Protein AF-A0A7C7NQI1-F1 (afdb_monomer)

Solvent-accessible surface area (backbone atoms only — not comparable to full-atom values): 7922 Å² total; per-residue (Å²): 110,63,58,69,66,92,81,48,76,42,80,44,62,37,62,54,71,85,86,54,58,65,60,54,50,66,67,45,96,42,95,46,51,45,69,45,81,39,80,74,66,68,53,67,70,53,38,49,53,51,50,61,75,67,52,89,62,91,78,80,85,88,81,57,98,87,66,83,76,60,53,49,46,66,51,64,53,56,61,57,56,76,42,86,85,53,88,79,82,84,79,89,84,77,79,89,64,67,83,62,70,70,43,49,60,50,47,52,49,54,52,50,54,50,53,52,60,66,72,77,109

Structure (mmCIF, N/CA/C/O backbone):
data_AF-A0A7C7NQI1-F1
#
_entry.id   AF-A0A7C7NQI1-F1
#
loop_
_atom_site.group_PDB
_atom_site.id
_atom_site.type_symbol
_atom_site.label_atom_id
_atom_site.label_alt_id
_atom_site.label_comp_id
_atom_site.label_asym_id
_atom_site.label_entity_id
_atom_site.label_seq_id
_atom_site.pdbx_PDB_ins_code
_atom_site.Cartn_x
_atom_site.Cartn_y
_atom_site.Cartn_z
_atom_site.occupancy
_atom_site.B_iso_or_equiv
_atom_site.auth_seq_id
_atom_site.auth_comp_id
_atom_site.auth_asym_id
_atom_site.auth_atom_id
_atom_site.pdbx_PDB_model_num
ATOM 1 N N . LEU A 1 1 ? -8.512 -9.802 1.821 1.00 89.12 1 LEU A N 1
ATOM 2 C CA . LEU A 1 1 ? -8.765 -8.959 3.006 1.00 89.12 1 LEU A CA 1
ATOM 3 C C . LEU A 1 1 ? -10.196 -9.186 3.446 1.00 89.12 1 LEU A C 1
ATOM 5 O O . LEU A 1 1 ? -11.076 -9.215 2.594 1.00 89.12 1 LEU A O 1
ATOM 9 N N . ASP A 1 2 ? -10.395 -9.379 4.739 1.00 94.00 2 ASP A N 1
ATOM 10 C CA . ASP A 1 2 ? -11.686 -9.511 5.399 1.00 94.00 2 ASP A CA 1
ATOM 11 C C . ASP A 1 2 ? -12.220 -8.113 5.755 1.00 94.00 2 ASP A C 1
ATOM 13 O O . ASP A 1 2 ? -12.137 -7.631 6.887 1.00 94.00 2 ASP A O 1
ATOM 17 N N . TYR A 1 3 ? -12.677 -7.413 4.722 1.00 94.50 3 TYR A N 1
ATOM 18 C CA . TYR A 1 3 ? -13.263 -6.078 4.784 1.00 94.50 3 TYR A CA 1
ATOM 19 C C . TYR A 1 3 ? -14.184 -5.908 3.561 1.00 94.50 3 TYR A C 1
ATOM 21 O O . TYR A 1 3 ? -13.860 -6.483 2.513 1.00 94.50 3 TYR A O 1
ATOM 29 N N . PRO A 1 4 ? -15.314 -5.176 3.659 1.00 94.50 4 PRO A N 1
ATOM 30 C CA . PRO A 1 4 ? -16.264 -5.035 2.555 1.00 94.50 4 PRO A CA 1
ATOM 31 C C .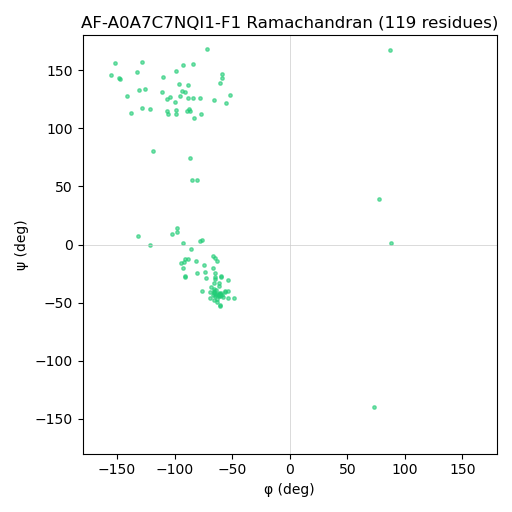 PRO A 1 4 ? -15.578 -4.589 1.264 1.00 94.50 4 PRO A C 1
ATOM 33 O O . PRO A 1 4 ? -14.792 -3.640 1.253 1.00 94.50 4 PRO A O 1
ATOM 36 N N . ALA A 1 5 ? -15.820 -5.319 0.178 1.00 92.88 5 ALA A N 1
ATOM 37 C CA . ALA A 1 5 ? -15.031 -5.177 -1.036 1.00 92.88 5 ALA A CA 1
ATOM 38 C C . ALA A 1 5 ? -15.271 -3.829 -1.724 1.00 92.88 5 ALA A C 1
ATOM 40 O O . ALA A 1 5 ? -14.337 -3.238 -2.258 1.00 92.88 5 ALA A O 1
ATOM 41 N N . GLU A 1 6 ? -16.508 -3.360 -1.674 1.00 94.00 6 GLU A N 1
ATOM 42 C CA . GLU A 1 6 ? -17.025 -2.094 -2.177 1.00 94.00 6 GLU A CA 1
ATOM 43 C C . GLU A 1 6 ? -16.473 -0.864 -1.442 1.00 94.00 6 GLU A C 1
ATOM 45 O O . GLU A 1 6 ? -16.482 0.229 -2.001 1.00 94.00 6 GLU A O 1
ATOM 50 N N . LEU A 1 7 ? -15.946 -1.048 -0.227 1.00 94.88 7 LEU A N 1
ATOM 51 C CA . LEU A 1 7 ? -15.296 -0.003 0.572 1.00 94.88 7 LEU A CA 1
ATOM 52 C C . LEU A 1 7 ? -13.767 -0.032 0.441 1.00 94.88 7 LEU A C 1
ATOM 54 O O . LEU A 1 7 ? -13.061 0.555 1.256 1.00 94.88 7 LEU A O 1
ATOM 58 N N . LEU A 1 8 ? -13.242 -0.757 -0.550 1.00 95.25 8 LEU A N 1
ATOM 59 C CA . LEU A 1 8 ? -11.811 -0.852 -0.806 1.00 95.25 8 LEU A CA 1
ATOM 60 C C . LEU A 1 8 ? -11.490 -0.480 -2.245 1.00 95.25 8 LEU A C 1
ATOM 62 O O . LEU A 1 8 ? -12.057 -1.019 -3.194 1.00 95.25 8 LEU A O 1
ATOM 66 N N . GLU A 1 9 ? -10.466 0.344 -2.394 1.00 96.56 9 GLU A N 1
ATOM 67 C CA . GLU A 1 9 ? -9.716 0.486 -3.632 1.00 96.56 9 GLU A CA 1
ATOM 68 C C . GLU A 1 9 ? -8.223 0.329 -3.346 1.00 96.56 9 GLU A C 1
ATOM 70 O O . GLU A 1 9 ? -7.761 0.508 -2.220 1.00 96.56 9 GLU A O 1
ATOM 75 N N . MET A 1 10 ? -7.467 -0.032 -4.374 1.00 96.81 10 MET A N 1
ATOM 76 C CA . MET A 1 10 ? -6.024 -0.173 -4.317 1.00 96.81 10 MET A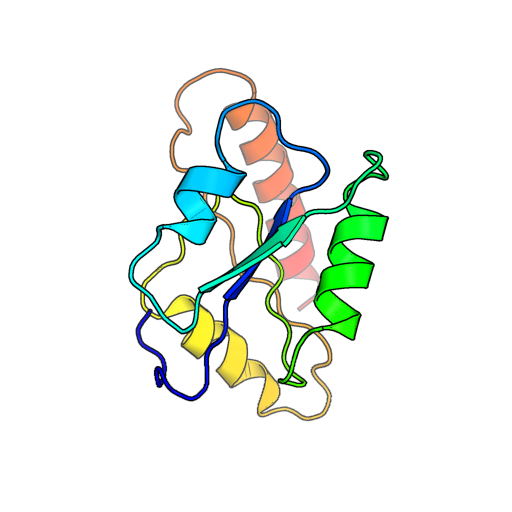 CA 1
ATOM 77 C C . MET A 1 10 ? -5.419 0.625 -5.462 1.00 96.81 10 MET A C 1
ATOM 79 O O . MET A 1 10 ? -5.658 0.347 -6.639 1.00 96.81 10 MET A O 1
ATOM 83 N N . ILE A 1 11 ? -4.628 1.625 -5.098 1.00 97.75 11 ILE A N 1
ATOM 84 C CA . ILE A 1 11 ? -3.929 2.488 -6.040 1.00 97.75 11 ILE A CA 1
ATOM 85 C C . ILE A 1 11 ? -2.464 2.091 -6.005 1.00 97.75 11 ILE A C 1
ATOM 87 O O . ILE A 1 11 ? -1.792 2.259 -4.989 1.00 97.75 11 ILE A O 1
ATOM 91 N N . VAL A 1 12 ? -1.970 1.565 -7.118 1.00 97.94 12 VAL A N 1
ATOM 92 C CA . VAL A 1 12 ? -0.550 1.280 -7.297 1.00 97.94 12 VAL A CA 1
ATOM 93 C C . VAL A 1 12 ? 0.045 2.424 -8.096 1.00 97.94 12 VAL A C 1
ATOM 95 O O . VAL A 1 12 ? -0.323 2.633 -9.251 1.00 97.94 12 VAL A O 1
ATOM 98 N N . VAL A 1 13 ? 0.959 3.176 -7.488 1.00 97.88 13 VAL A N 1
ATOM 99 C CA . VAL A 1 13 ? 1.693 4.231 -8.189 1.00 97.88 13 VAL A CA 1
ATOM 100 C C . VAL A 1 13 ? 3.059 3.689 -8.591 1.00 97.88 13 VAL A C 1
ATOM 102 O O . VAL A 1 13 ? 3.892 3.401 -7.734 1.00 97.88 13 VAL A O 1
ATOM 105 N N . SER A 1 14 ? 3.281 3.533 -9.894 1.00 97.38 14 SER A N 1
ATOM 106 C CA . SER A 1 14 ? 4.572 3.129 -10.453 1.00 97.38 14 SER A CA 1
ATOM 107 C C . SER A 1 14 ? 5.418 4.363 -10.735 1.00 97.38 14 SER A C 1
ATOM 109 O O . SER A 1 14 ? 5.073 5.174 -11.592 1.00 97.38 14 SER A O 1
ATOM 111 N N . ASP A 1 15 ? 6.531 4.513 -10.020 1.00 96.06 15 ASP A N 1
ATOM 112 C CA . ASP A 1 15 ? 7.491 5.612 -10.190 1.00 96.06 15 ASP A CA 1
ATOM 113 C C . ASP A 1 15 ? 8.504 5.299 -11.306 1.00 96.06 15 ASP A C 1
ATOM 115 O O . ASP A 1 15 ? 9.717 5.261 -11.091 1.00 96.06 15 ASP A O 1
ATOM 119 N N . GLY A 1 16 ? 7.987 5.000 -12.499 1.00 93.62 16 GLY A N 1
ATOM 120 C CA . GLY A 1 16 ? 8.79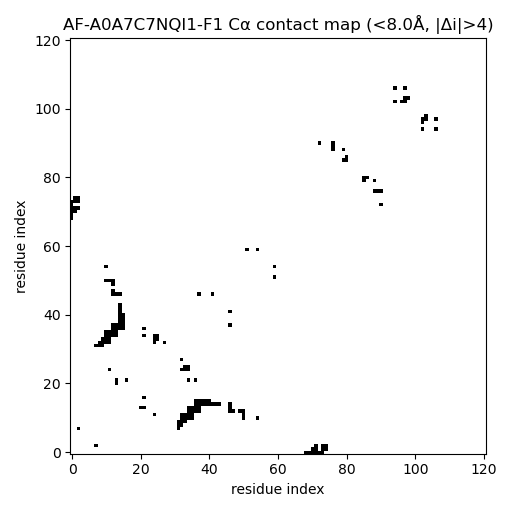4 4.707 -13.680 1.00 93.62 16 GLY A CA 1
ATOM 121 C C . GLY A 1 16 ? 9.405 3.302 -13.696 1.00 93.62 16 GLY A C 1
ATOM 122 O O . GLY A 1 16 ? 10.551 3.149 -14.121 1.00 93.62 16 GLY A O 1
ATOM 123 N N . SER A 1 17 ? 8.679 2.268 -13.250 1.00 95.06 17 SER A N 1
ATOM 124 C CA . SER A 1 17 ? 9.176 0.882 -13.300 1.00 95.06 17 SER A CA 1
ATOM 125 C C . SER A 1 17 ? 9.502 0.435 -14.733 1.00 95.06 17 SER A C 1
ATOM 127 O O . SER A 1 17 ? 8.802 0.792 -15.686 1.00 95.06 17 SER A O 1
ATOM 129 N N . THR A 1 18 ? 10.563 -0.361 -14.887 1.00 95.31 18 THR A N 1
ATOM 130 C CA . THR A 1 18 ? 11.084 -0.853 -16.183 1.00 95.31 18 THR A CA 1
ATOM 131 C C . THR A 1 18 ? 11.110 -2.379 -16.294 1.00 95.31 18 THR A C 1
ATOM 133 O O . THR A 1 18 ? 11.491 -2.921 -17.327 1.00 95.31 18 THR A O 1
ATOM 136 N N . ASP A 1 19 ? 10.685 -3.082 -15.249 1.00 94.94 19 ASP A N 1
ATOM 137 C CA . ASP A 1 19 ? 10.762 -4.538 -15.084 1.00 94.94 19 ASP A CA 1
ATOM 138 C C . ASP A 1 19 ? 9.456 -5.273 -15.441 1.00 94.94 19 ASP A C 1
ATOM 140 O O . ASP A 1 19 ? 9.306 -6.461 -15.168 1.00 94.94 19 ASP A O 1
ATOM 144 N N . GLY A 1 20 ? 8.495 -4.572 -16.049 1.00 95.50 20 GLY A N 1
ATOM 145 C CA . GLY A 1 20 ? 7.184 -5.122 -16.400 1.00 95.50 20 GLY A CA 1
ATOM 146 C C . GLY A 1 20 ? 6.121 -5.012 -15.301 1.00 95.50 20 GLY A C 1
ATOM 147 O O . GLY A 1 20 ? 4.982 -5.413 -15.549 1.00 95.50 20 GLY A O 1
ATOM 148 N N . THR A 1 21 ? 6.436 -4.418 -14.140 1.00 96.25 21 THR A N 1
ATOM 149 C CA . THR A 1 21 ? 5.472 -4.188 -13.042 1.00 96.25 21 THR A CA 1
ATOM 150 C C . THR A 1 21 ? 4.165 -3.557 -13.536 1.00 96.25 21 THR A C 1
ATOM 152 O O . THR A 1 21 ? 3.079 -4.037 -13.223 1.00 96.25 21 THR A O 1
ATOM 155 N N . ASP A 1 22 ? 4.250 -2.524 -14.372 1.00 96.88 22 ASP A N 1
ATOM 156 C CA . ASP A 1 22 ? 3.086 -1.796 -14.886 1.00 96.88 22 ASP A CA 1
ATOM 157 C C . ASP A 1 22 ? 2.129 -2.683 -15.688 1.00 96.88 22 ASP A C 1
ATOM 159 O O . ASP A 1 22 ? 0.908 -2.608 -15.530 1.00 96.88 22 ASP A O 1
ATOM 163 N N . ALA A 1 23 ? 2.680 -3.550 -16.539 1.00 97.25 23 ALA A N 1
ATOM 164 C CA . ALA A 1 23 ? 1.886 -4.476 -17.335 1.00 97.25 23 ALA A CA 1
ATOM 165 C C . ALA A 1 23 ? 1.171 -5.496 -16.438 1.00 97.25 23 ALA A C 1
ATOM 167 O O . ALA A 1 23 ? -0.011 -5.771 -16.645 1.00 97.25 23 ALA A O 1
ATOM 168 N N . LEU A 1 24 ? 1.859 -6.005 -15.410 1.00 96.88 24 LEU A N 1
ATOM 169 C CA . LEU A 1 24 ? 1.289 -6.952 -14.449 1.00 96.88 24 LEU A CA 1
ATOM 170 C C . LEU A 1 24 ? 0.137 -6.338 -13.653 1.00 96.88 24 LEU A C 1
ATOM 172 O O . LEU A 1 24 ? -0.923 -6.951 -13.541 1.00 96.88 24 LEU A O 1
ATOM 176 N N . VAL A 1 25 ? 0.319 -5.122 -13.135 1.00 96.94 25 VAL A N 1
ATOM 177 C CA . VAL A 1 25 ? -0.725 -4.427 -12.369 1.00 96.94 25 VAL A CA 1
ATOM 178 C C . VAL A 1 25 ? -1.919 -4.099 -13.263 1.00 96.94 25 VAL A C 1
ATOM 180 O O . VAL A 1 25 ? -3.059 -4.301 -12.855 1.00 96.94 25 VAL A O 1
ATOM 183 N N . SER A 1 26 ? -1.678 -3.640 -14.494 1.00 96.06 26 SER A N 1
ATOM 184 C CA . SER A 1 26 ? -2.752 -3.282 -15.433 1.00 96.06 26 SER A CA 1
ATOM 185 C C . SER A 1 26 ? -3.585 -4.489 -15.870 1.00 96.06 26 SER A C 1
ATOM 187 O O . SER A 1 26 ? -4.781 -4.355 -16.116 1.00 96.06 26 SER A O 1
ATOM 189 N N . ALA A 1 27 ? -2.964 -5.667 -15.969 1.00 96.88 27 ALA A N 1
ATOM 190 C CA . ALA A 1 27 ? -3.635 -6.915 -16.322 1.00 96.88 27 ALA A CA 1
ATOM 191 C C . ALA A 1 27 ? -4.270 -7.631 -15.116 1.00 96.88 27 ALA A C 1
ATOM 193 O O . ALA A 1 27 ? -4.909 -8.672 -15.291 1.00 96.88 27 ALA A O 1
ATOM 194 N N . PHE A 1 28 ? -4.089 -7.120 -13.893 1.00 96.50 28 PHE A N 1
ATOM 195 C CA . PHE A 1 28 ? -4.574 -7.787 -12.692 1.00 96.50 28 PHE A CA 1
ATOM 196 C C . PHE A 1 28 ? -6.115 -7.816 -12.676 1.00 96.50 28 PHE A C 1
ATOM 198 O O . PHE A 1 28 ? -6.746 -6.759 -12.750 1.00 96.50 28 PHE A O 1
ATOM 205 N N . PRO A 1 29 ? -6.760 -8.995 -12.560 1.00 95.19 29 PRO A N 1
ATOM 206 C CA . PRO A 1 29 ? -8.203 -9.148 -12.747 1.00 95.19 29 PRO A CA 1
ATOM 207 C C . PRO A 1 29 ? -8.995 -8.736 -11.494 1.00 95.19 29 PRO A C 1
ATOM 209 O O . PRO A 1 29 ? -9.771 -9.511 -10.936 1.00 95.19 29 PRO A O 1
ATOM 212 N N . CYS A 1 30 ? -8.795 -7.508 -11.021 1.00 94.69 30 CYS A N 1
ATOM 213 C CA . CYS A 1 30 ? -9.538 -6.933 -9.910 1.00 94.69 30 CYS A CA 1
ATOM 214 C C . CYS A 1 30 ? -9.896 -5.479 -10.235 1.00 94.69 30 CYS A C 1
ATOM 216 O O . CYS A 1 30 ? -9.006 -4.632 -10.243 1.00 94.69 30 CYS A O 1
ATOM 218 N N . PRO A 1 31 ? -11.186 -5.141 -10.418 1.00 92.69 31 PRO A N 1
ATOM 219 C CA . PRO A 1 31 ? -11.608 -3.791 -10.812 1.00 92.69 31 PRO A CA 1
ATOM 220 C C . PRO A 1 31 ? -11.303 -2.713 -9.760 1.00 92.69 31 PRO A C 1
ATOM 222 O O . PRO A 1 31 ? -11.427 -1.522 -10.027 1.00 92.69 31 PRO A O 1
ATOM 225 N N . ARG A 1 32 ? -10.930 -3.130 -8.547 1.00 95.25 32 ARG A N 1
ATOM 226 C CA . ARG A 1 32 ? -10.557 -2.247 -7.438 1.00 95.25 32 ARG A CA 1
ATOM 227 C C . ARG A 1 32 ? -9.073 -1.899 -7.437 1.00 95.25 32 ARG A C 1
ATOM 229 O O . ARG A 1 32 ? -8.680 -1.018 -6.684 1.00 95.25 32 ARG A O 1
ATOM 236 N N . VAL A 1 33 ? -8.258 -2.595 -8.229 1.00 96.75 33 VAL A N 1
ATOM 237 C CA . VAL A 1 33 ? -6.831 -2.313 -8.389 1.00 96.75 33 VAL A CA 1
ATOM 238 C C . VAL A 1 33 ? -6.664 -1.442 -9.623 1.00 96.75 33 VAL A C 1
ATOM 240 O O . VAL A 1 33 ? -7.141 -1.793 -10.699 1.00 96.75 33 VAL A O 1
ATOM 243 N N . ARG A 1 34 ? -5.977 -0.311 -9.478 1.00 96.06 34 ARG A N 1
ATOM 244 C CA . ARG A 1 34 ? -5.595 0.528 -10.615 1.00 96.06 34 ARG A CA 1
ATOM 245 C C . ARG A 1 34 ? -4.138 0.941 -10.541 1.00 96.06 34 ARG A C 1
ATOM 247 O O . ARG A 1 34 ? -3.599 1.163 -9.457 1.00 96.06 34 ARG A O 1
ATOM 254 N N . LEU A 1 35 ? -3.540 1.092 -11.715 1.00 97.81 35 LEU A N 1
ATOM 255 C CA . LEU A 1 35 ? -2.196 1.616 -11.891 1.00 97.81 35 LEU A CA 1
ATOM 256 C C . LEU A 1 35 ? -2.245 3.114 -12.200 1.00 97.81 35 LEU A C 1
ATOM 258 O O . LEU A 1 35 ? -3.031 3.553 -13.039 1.00 97.81 35 LEU A O 1
ATOM 262 N N . ILE A 1 36 ? -1.344 3.876 -11.590 1.00 97.62 36 ILE A N 1
ATOM 263 C CA . ILE A 1 36 ? -0.963 5.214 -12.041 1.00 97.62 36 ILE A CA 1
ATOM 264 C C . ILE A 1 36 ? 0.536 5.186 -12.310 1.00 97.62 36 ILE A C 1
ATOM 266 O O . ILE A 1 36 ? 1.328 4.979 -11.392 1.00 97.62 36 ILE A O 1
ATOM 270 N N . ARG A 1 37 ? 0.940 5.392 -13.564 1.00 96.75 37 ARG A N 1
ATOM 271 C CA . ARG A 1 37 ? 2.357 5.522 -13.910 1.00 96.75 37 ARG A CA 1
ATOM 272 C C . ARG A 1 37 ? 2.786 6.983 -13.791 1.00 96.75 37 ARG A C 1
ATOM 274 O O . ARG A 1 37 ? 2.186 7.859 -14.408 1.00 96.75 37 ARG A O 1
ATOM 281 N N . GLN A 1 38 ? 3.842 7.223 -13.028 1.00 94.56 38 GLN A N 1
ATOM 282 C CA . GLN A 1 38 ? 4.536 8.498 -12.920 1.00 94.56 38 GLN A CA 1
ATOM 283 C C . GLN A 1 38 ? 5.793 8.463 -13.794 1.00 94.56 38 GLN A C 1
ATOM 285 O O . GLN A 1 38 ? 6.653 7.603 -13.627 1.00 94.56 38 GLN A O 1
ATOM 290 N N . GLU A 1 39 ? 5.889 9.407 -14.726 1.00 93.94 39 GLU A N 1
ATOM 291 C CA . GLU A 1 39 ? 7.029 9.572 -15.627 1.00 93.94 39 GLU A CA 1
ATOM 292 C C . GLU A 1 39 ? 7.299 11.083 -15.802 1.00 93.94 39 GLU A C 1
ATOM 294 O O . GLU A 1 39 ? 6.358 11.820 -16.110 1.00 93.94 39 GLU A O 1
ATOM 299 N N . PRO A 1 40 ? 8.535 11.577 -15.593 1.00 93.94 40 PRO A N 1
ATOM 300 C CA . PRO A 1 40 ? 9.726 10.832 -15.187 1.00 93.94 40 PRO A CA 1
ATOM 301 C C . PRO A 1 40 ? 9.681 10.373 -13.723 1.00 93.94 40 PRO A C 1
ATOM 303 O O . PRO A 1 40 ? 8.837 10.828 -12.945 1.00 93.94 40 PRO A O 1
ATOM 306 N N . ARG A 1 41 ? 10.620 9.492 -13.353 1.00 95.62 41 ARG A N 1
ATOM 307 C CA . ARG A 1 41 ? 10.844 9.051 -11.968 1.00 95.62 41 ARG A CA 1
ATOM 308 C C . ARG A 1 41 ? 11.088 10.251 -11.043 1.00 95.62 41 ARG A C 1
ATOM 310 O O . ARG A 1 41 ? 12.024 11.018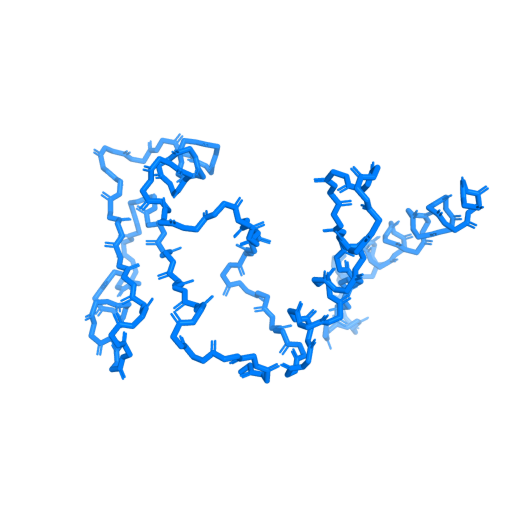 -11.261 1.00 95.62 41 ARG A O 1
ATOM 317 N N . GLN A 1 42 ? 10.264 10.401 -10.008 1.00 96.12 42 GLN A N 1
ATOM 318 C CA . GLN A 1 42 ? 10.250 11.554 -9.090 1.00 96.12 42 GLN A CA 1
ATOM 319 C C . GLN A 1 42 ? 10.239 11.161 -7.603 1.00 96.12 42 GLN A C 1
ATOM 321 O O . GLN A 1 42 ? 10.112 12.023 -6.730 1.00 96.12 42 GLN A O 1
ATOM 326 N N . GLY A 1 43 ? 10.401 9.876 -7.289 1.00 94.44 43 GLY A N 1
ATOM 327 C CA . GLY A 1 43 ? 10.568 9.370 -5.932 1.00 94.44 43 GLY A CA 1
ATOM 328 C C . GLY A 1 43 ? 9.259 9.064 -5.199 1.00 94.44 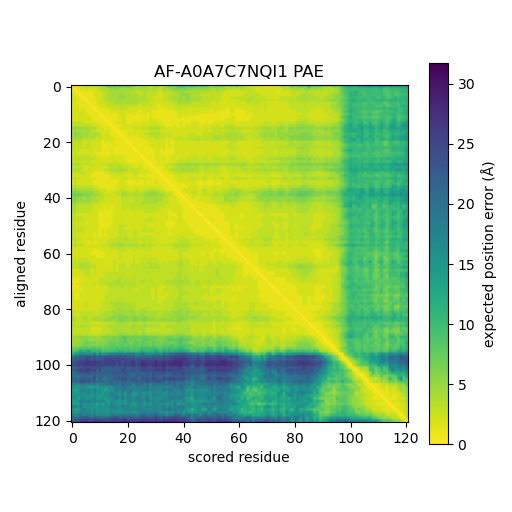43 GLY A C 1
ATOM 329 O O . GLY A 1 43 ? 8.161 9.469 -5.591 1.00 94.44 43 GLY A O 1
ATOM 330 N N . LYS A 1 44 ? 9.402 8.358 -4.067 1.00 93.50 44 LYS A N 1
ATOM 331 C CA . LYS A 1 44 ? 8.292 7.835 -3.247 1.00 93.50 44 LYS A CA 1
ATOM 332 C C . LYS A 1 44 ? 7.354 8.928 -2.738 1.00 93.50 44 LYS A C 1
ATOM 334 O O . LYS A 1 44 ? 6.146 8.749 -2.789 1.00 93.50 44 LYS A O 1
ATOM 339 N N . ALA A 1 45 ? 7.888 10.052 -2.259 1.00 95.56 45 ALA A N 1
ATOM 340 C CA . ALA A 1 45 ? 7.065 11.138 -1.721 1.00 95.56 45 ALA A CA 1
ATOM 341 C C . ALA A 1 45 ? 6.116 11.713 -2.786 1.00 95.56 45 ALA A C 1
ATOM 343 O O . ALA A 1 45 ? 4.925 11.884 -2.531 1.00 95.56 45 ALA A O 1
ATOM 344 N N . THR A 1 46 ? 6.625 11.932 -4.001 1.00 96.88 46 THR A N 1
ATOM 345 C CA . THR A 1 46 ? 5.825 12.401 -5.138 1.00 96.88 46 THR A CA 1
ATOM 346 C C . THR A 1 46 ? 4.779 11.360 -5.532 1.00 96.88 46 THR A C 1
ATOM 348 O O . THR A 1 46 ? 3.608 11.705 -5.685 1.00 96.88 46 THR A O 1
ATOM 351 N N . ALA A 1 47 ? 5.170 10.082 -5.593 1.00 96.44 47 ALA A N 1
ATOM 352 C CA . ALA A 1 47 ? 4.262 8.980 -5.901 1.00 96.44 47 ALA A CA 1
ATOM 353 C C . ALA A 1 47 ? 3.124 8.845 -4.869 1.00 96.44 47 ALA A C 1
ATOM 355 O O . ALA A 1 47 ? 1.960 8.716 -5.245 1.00 96.44 47 ALA A O 1
ATOM 356 N N . LEU A 1 48 ? 3.427 8.952 -3.570 1.00 96.50 48 LEU A N 1
ATOM 357 C CA . LEU A 1 48 ? 2.415 8.976 -2.508 1.00 96.50 48 LEU A CA 1
ATOM 358 C C . LEU A 1 48 ? 1.480 10.181 -2.661 1.00 96.50 48 LEU A C 1
ATOM 360 O O . LEU A 1 48 ? 0.267 10.020 -2.582 1.00 96.50 48 LEU A O 1
ATOM 364 N N . GLY A 1 49 ? 2.022 11.365 -2.957 1.00 96.69 49 GLY A N 1
ATOM 365 C CA . GLY A 1 49 ? 1.219 12.565 -3.204 1.00 96.69 49 GLY A CA 1
ATOM 366 C C . GLY A 1 49 ? 0.273 12.430 -4.403 1.00 96.69 49 GLY A C 1
ATOM 367 O O . GLY A 1 49 ? -0.848 12.937 -4.360 1.00 96.69 49 GLY A O 1
ATOM 368 N N . VAL A 1 50 ? 0.688 11.722 -5.459 1.00 96.69 50 VAL A N 1
ATOM 369 C CA . VAL A 1 50 ? -0.198 11.342 -6.572 1.00 96.69 50 VAL A CA 1
ATOM 370 C C . VAL A 1 50 ? -1.303 10.414 -6.074 1.00 96.69 50 VAL A C 1
ATOM 372 O O . VAL A 1 50 ? -2.472 10.702 -6.313 1.00 96.69 50 VAL A O 1
ATOM 375 N N . GLY A 1 51 ? -0.956 9.363 -5.326 1.00 96.44 51 GLY A N 1
ATOM 376 C CA . GLY A 1 51 ? -1.934 8.441 -4.745 1.00 96.44 51 GLY A CA 1
ATOM 377 C C . GLY A 1 51 ? -2.971 9.141 -3.861 1.00 96.44 51 GLY A C 1
ATOM 378 O O . GLY A 1 51 ? -4.154 8.836 -3.964 1.00 96.44 51 GLY A O 1
ATOM 379 N N . PHE A 1 52 ? -2.557 10.122 -3.053 1.00 96.19 52 PHE A N 1
ATOM 380 C CA . PHE A 1 52 ? -3.455 10.852 -2.146 1.00 96.19 52 PHE A CA 1
ATOM 381 C C . PHE A 1 52 ? -4.475 11.697 -2.899 1.00 96.19 52 PHE A C 1
ATOM 383 O O . PHE A 1 52 ? -5.645 11.699 -2.539 1.00 96.19 52 PHE A O 1
ATOM 390 N N . ARG A 1 53 ? -4.045 12.408 -3.949 1.00 96.38 53 ARG A N 1
ATOM 391 C CA . ARG A 1 53 ? -4.950 13.233 -4.770 1.00 96.38 53 ARG A CA 1
ATOM 392 C C . ARG A 1 53 ? -5.983 12.407 -5.520 1.00 96.38 53 ARG A C 1
ATOM 394 O O . ARG A 1 53 ? -7.047 12.907 -5.860 1.00 96.38 53 ARG A O 1
ATOM 401 N N . GLU A 1 54 ? -5.622 11.173 -5.819 1.00 96.88 54 GLU A N 1
ATOM 402 C CA . GLU A 1 54 ? -6.403 10.286 -6.658 1.00 96.88 54 GLU A CA 1
ATOM 403 C C . GLU A 1 54 ? -7.350 9.401 -5.839 1.00 96.88 54 GLU A C 1
ATOM 405 O O . GLU A 1 54 ? -8.313 8.876 -6.397 1.00 96.88 54 GLU A O 1
ATOM 410 N N . ALA A 1 55 ? -7.095 9.217 -4.542 1.00 96.62 55 ALA A N 1
ATOM 411 C CA . ALA A 1 55 ? -7.930 8.415 -3.657 1.00 96.62 55 ALA A CA 1
ATOM 412 C C . ALA A 1 55 ? -9.363 8.957 -3.549 1.00 96.62 55 ALA A C 1
ATOM 414 O O . ALA A 1 55 ? -9.598 10.161 -3.466 1.00 96.62 55 ALA A O 1
ATOM 415 N N . LYS A 1 56 ? -10.329 8.039 -3.544 1.00 96.00 56 LYS A N 1
ATOM 416 C CA . LYS A 1 56 ? -11.766 8.315 -3.428 1.00 96.00 56 LYS A CA 1
ATOM 417 C C . LYS A 1 56 ? -12.239 8.305 -1.982 1.00 96.00 56 LYS A C 1
ATOM 419 O O . LYS A 1 56 ? -13.246 8.935 -1.673 1.00 96.00 56 LYS A O 1
ATOM 424 N N . PHE A 1 57 ? -11.559 7.548 -1.125 1.00 95.94 57 PHE A N 1
ATOM 425 C CA . PHE A 1 57 ? -11.891 7.414 0.289 1.00 95.94 57 PHE A CA 1
ATOM 426 C C . PHE A 1 57 ? -11.009 8.318 1.152 1.00 95.94 57 PHE A C 1
ATOM 428 O O . PHE A 1 57 ? -9.847 8.560 0.838 1.00 95.94 57 PHE A O 1
ATOM 435 N N . GLU A 1 58 ? -11.562 8.773 2.276 1.00 93.62 58 GLU A N 1
ATOM 436 C CA . GLU A 1 58 ? -10.859 9.626 3.245 1.00 93.62 58 GLU A CA 1
ATOM 437 C C . GLU A 1 58 ? -9.810 8.848 4.053 1.00 93.62 58 GLU A C 1
ATOM 439 O O . GLU A 1 58 ? -8.792 9.397 4.470 1.00 93.62 58 GLU A O 1
ATOM 444 N N . MET A 1 59 ? -10.043 7.547 4.251 1.00 95.44 59 MET A N 1
ATOM 445 C CA . MET A 1 59 ? -9.140 6.670 4.990 1.00 95.44 59 MET A CA 1
ATOM 446 C C . MET A 1 59 ? -8.072 6.109 4.053 1.00 95.44 59 MET A C 1
ATOM 448 O O . MET A 1 59 ? -8.370 5.320 3.155 1.00 95.44 59 MET A O 1
ATOM 452 N N .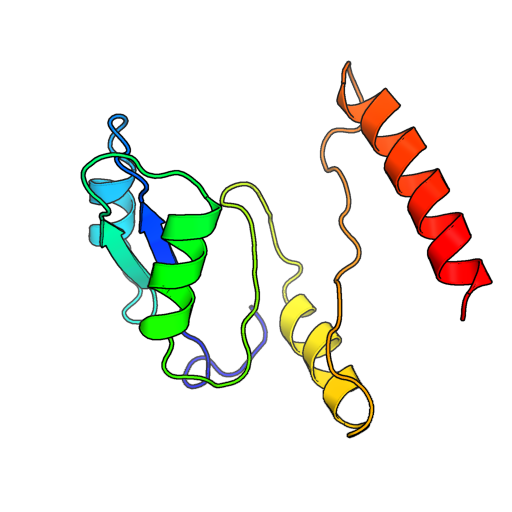 LEU A 1 60 ? -6.815 6.483 4.292 1.00 96.31 60 LEU A N 1
ATOM 453 C CA . LEU A 1 60 ? -5.675 6.042 3.492 1.00 96.31 60 LEU A CA 1
ATOM 454 C C . LEU A 1 60 ? -4.835 5.019 4.256 1.00 96.31 60 LEU A C 1
ATOM 456 O O . LEU A 1 60 ? -4.346 5.285 5.352 1.00 96.31 60 LEU A O 1
ATOM 460 N N . VAL A 1 61 ? -4.620 3.857 3.640 1.00 95.88 61 VAL A N 1
ATOM 461 C CA . VAL A 1 61 ? -3.685 2.841 4.136 1.00 95.88 61 VAL A CA 1
ATOM 462 C C . VAL A 1 61 ? -2.448 2.864 3.255 1.00 95.88 61 VAL A C 1
ATOM 464 O O . VAL A 1 61 ? -2.503 2.512 2.079 1.00 95.88 61 VAL A O 1
ATOM 467 N N . LEU A 1 62 ? -1.327 3.290 3.831 1.00 95.75 62 LEU A N 1
ATOM 468 C CA . LEU A 1 62 ? -0.049 3.349 3.130 1.00 95.75 62 LEU A CA 1
ATOM 469 C C . LEU A 1 62 ? 0.691 2.035 3.322 1.00 95.75 62 LEU A C 1
ATOM 471 O O . LEU A 1 62 ? 0.805 1.537 4.442 1.00 95.75 62 LEU A O 1
ATOM 475 N N . THR A 1 63 ? 1.191 1.465 2.233 1.00 94.81 63 THR A N 1
ATOM 476 C CA . THR A 1 63 ? 1.915 0.200 2.282 1.00 94.81 63 THR A CA 1
ATOM 477 C C . THR A 1 63 ? 2.931 0.094 1.159 1.00 94.81 63 THR A C 1
ATOM 479 O O . THR A 1 63 ? 2.800 0.757 0.129 1.00 94.81 63 THR A O 1
ATOM 482 N N . ASP A 1 64 ? 3.943 -0.736 1.377 1.00 92.06 64 ASP A N 1
ATOM 483 C CA . ASP A 1 64 ? 4.976 -1.022 0.393 1.00 92.06 64 ASP A CA 1
ATOM 484 C C . ASP A 1 64 ? 4.605 -2.266 -0.425 1.00 92.06 64 ASP A C 1
ATOM 486 O O . ASP A 1 64 ? 3.880 -3.150 0.032 1.00 92.06 64 ASP A O 1
ATOM 490 N N . ALA A 1 65 ? 5.123 -2.354 -1.651 1.00 90.75 65 ALA A N 1
ATOM 491 C CA . ALA A 1 65 ? 4.796 -3.433 -2.589 1.00 90.75 65 ALA A CA 1
ATOM 492 C C . ALA A 1 65 ? 5.230 -4.837 -2.114 1.00 90.75 65 ALA A C 1
ATOM 494 O O . ALA A 1 65 ? 4.786 -5.838 -2.669 1.00 90.75 65 ALA A O 1
ATOM 495 N N . ASN A 1 66 ? 6.091 -4.918 -1.096 1.00 90.44 66 ASN A N 1
ATOM 496 C CA . ASN A 1 66 ? 6.592 -6.155 -0.496 1.00 90.44 66 ASN A CA 1
ATOM 497 C C . ASN A 1 66 ? 5.910 -6.514 0.840 1.00 90.44 66 ASN A C 1
ATOM 499 O O . ASN A 1 66 ? 6.365 -7.432 1.523 1.00 90.44 66 ASN A O 1
ATOM 503 N N . VAL A 1 67 ? 4.842 -5.814 1.234 1.00 91.19 67 VAL A N 1
ATOM 504 C CA . VAL A 1 67 ? 4.127 -6.077 2.491 1.00 91.19 67 VAL A CA 1
ATOM 505 C C . VAL A 1 67 ? 2.949 -7.018 2.260 1.00 91.19 67 VAL A C 1
ATOM 507 O O . VAL A 1 67 ? 2.108 -6.807 1.387 1.00 91.19 67 VAL A O 1
ATOM 510 N N . VAL A 1 68 ? 2.848 -8.042 3.110 1.00 92.31 68 VAL A N 1
ATOM 511 C CA . VAL A 1 68 ? 1.703 -8.957 3.149 1.00 92.31 68 VAL A CA 1
ATOM 512 C C . VAL A 1 68 ? 0.828 -8.620 4.350 1.00 92.31 68 VAL A C 1
ATOM 514 O O . VAL A 1 68 ? 1.294 -8.573 5.487 1.00 92.31 68 VAL A O 1
ATOM 517 N N . PHE A 1 69 ? -0.463 -8.414 4.104 1.00 93.38 69 PHE A N 1
ATOM 518 C CA . PHE A 1 69 ? -1.440 -8.139 5.153 1.00 93.38 69 PHE A CA 1
ATOM 519 C C . PHE A 1 69 ? -2.032 -9.433 5.707 1.00 93.38 69 PHE A C 1
ATOM 521 O O . PHE A 1 69 ? -2.445 -10.312 4.946 1.00 93.38 69 PHE A O 1
ATOM 528 N N . ALA A 1 70 ? -2.175 -9.506 7.034 1.00 94.44 70 ALA A N 1
ATOM 529 C CA . ALA A 1 70 ? -3.093 -10.465 7.639 1.00 94.44 70 ALA A CA 1
ATOM 530 C C . ALA A 1 70 ? -4.525 -10.208 7.121 1.00 94.44 70 ALA A C 1
ATOM 532 O O . ALA A 1 70 ? -4.875 -9.050 6.861 1.00 94.44 70 ALA A O 1
ATOM 533 N N . PRO A 1 71 ? -5.373 -11.244 6.965 1.00 95.56 71 PRO A N 1
ATOM 534 C CA . PRO A 1 71 ? -6.702 -11.077 6.385 1.00 95.56 71 PRO A CA 1
ATOM 535 C C . PRO A 1 71 ? -7.542 -9.993 7.068 1.00 95.56 71 PRO A C 1
ATOM 537 O O . PRO A 1 71 ? -8.196 -9.223 6.370 1.00 95.56 71 PRO A O 1
ATOM 540 N N . ASP A 1 72 ? -7.479 -9.889 8.394 1.00 95.44 72 ASP A N 1
ATOM 541 C CA . ASP A 1 72 ? -8.250 -8.953 9.216 1.00 95.44 72 ASP A CA 1
ATOM 542 C C . ASP A 1 72 ? -7.525 -7.626 9.503 1.00 95.44 72 ASP A C 1
ATOM 544 O O . ASP A 1 72 ? -8.090 -6.758 10.167 1.00 95.44 72 ASP A O 1
ATOM 548 N N . ALA A 1 73 ? -6.309 -7.424 8.983 1.00 95.62 73 ALA A N 1
ATOM 549 C CA . ALA A 1 73 ? -5.455 -6.285 9.327 1.00 95.62 73 ALA A CA 1
ATOM 550 C C . ALA A 1 73 ? -6.156 -4.928 9.155 1.00 95.62 73 ALA A C 1
ATOM 552 O O . ALA A 1 73 ? -6.123 -4.100 10.060 1.00 95.62 73 ALA A O 1
ATOM 553 N N . ILE A 1 74 ? -6.852 -4.709 8.033 1.00 95.62 74 ILE A N 1
ATOM 554 C CA . ILE A 1 74 ? -7.572 -3.448 7.793 1.00 95.62 74 ILE A CA 1
ATOM 555 C C . ILE A 1 74 ? -8.693 -3.251 8.815 1.00 95.62 74 ILE A C 1
ATOM 557 O O . ILE A 1 74 ? -8.822 -2.168 9.377 1.00 95.62 74 ILE A O 1
ATOM 561 N N . ARG A 1 75 ? -9.465 -4.298 9.129 1.00 95.69 75 ARG A N 1
ATOM 562 C CA . ARG A 1 75 ? -10.515 -4.220 10.154 1.00 95.69 75 ARG A CA 1
ATOM 563 C C . ARG A 1 75 ? -9.927 -3.868 11.524 1.00 95.69 75 ARG A C 1
ATOM 565 O O . ARG A 1 75 ? -10.497 -3.035 12.227 1.00 95.69 75 ARG A O 1
ATOM 572 N N . GLN A 1 76 ? -8.792 -4.469 11.885 1.00 96.12 76 GLN A N 1
ATOM 573 C CA . GLN A 1 76 ? -8.114 -4.183 13.152 1.00 96.12 76 GLN A CA 1
ATOM 574 C C . GLN A 1 76 ? -7.587 -2.749 13.219 1.00 96.12 76 GLN A C 1
ATOM 576 O O . GLN A 1 76 ? -7.690 -2.131 14.271 1.00 96.12 76 GLN A O 1
ATOM 581 N N . LEU A 1 77 ? -7.067 -2.200 12.118 1.00 95.69 77 LEU A N 1
ATOM 582 C CA . LEU A 1 77 ? -6.647 -0.797 12.061 1.00 95.69 77 LEU A CA 1
ATOM 583 C C . LEU A 1 77 ? -7.850 0.145 12.200 1.00 95.69 77 LEU A C 1
ATOM 585 O O . LEU A 1 77 ? -7.830 1.066 13.012 1.00 95.69 77 LEU A O 1
ATOM 589 N N . MET A 1 78 ? -8.923 -0.117 11.449 1.00 95.56 78 MET A N 1
ATOM 590 C CA . MET A 1 78 ? -10.088 0.770 11.374 1.00 95.56 78 MET A CA 1
ATOM 591 C C . MET A 1 78 ? -10.846 0.912 12.695 1.00 95.56 78 MET A C 1
ATOM 593 O O . MET A 1 78 ? -11.391 1.979 12.960 1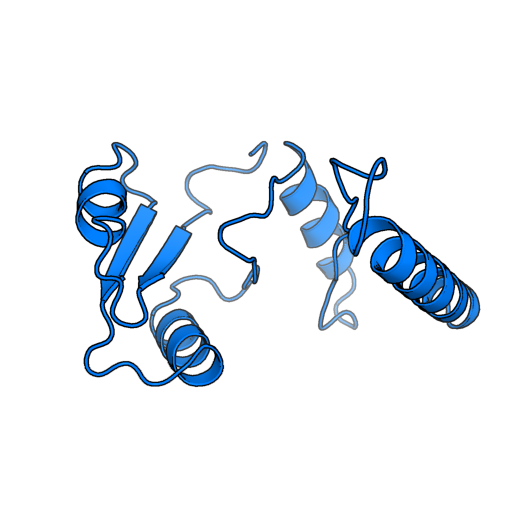.00 95.56 78 MET A O 1
ATOM 597 N N . ARG A 1 79 ? -10.846 -0.109 13.563 1.00 95.50 79 ARG A N 1
ATOM 598 C CA . ARG A 1 79 ? -11.556 -0.046 14.856 1.00 95.50 79 ARG A CA 1
ATOM 599 C C . ARG A 1 79 ? -11.069 1.091 15.768 1.00 95.50 79 ARG A C 1
ATOM 601 O O . ARG A 1 79 ? -11.833 1.551 16.607 1.00 95.50 79 ARG A O 1
ATOM 608 N N . HIS A 1 80 ? -9.813 1.523 15.628 1.00 96.00 80 HIS A N 1
ATOM 609 C CA . HIS A 1 80 ? -9.216 2.551 16.486 1.00 96.00 80 HIS A CA 1
ATOM 610 C C . HIS A 1 80 ? -9.745 3.958 16.178 1.00 96.00 80 HIS A C 1
ATOM 612 O O . HIS A 1 80 ? -9.784 4.793 17.072 1.00 96.00 80 HIS A O 1
ATOM 618 N N . PHE A 1 81 ? -10.253 4.191 14.964 1.00 95.75 81 PHE A N 1
ATOM 619 C CA . PHE A 1 81 ? -10.900 5.449 14.578 1.00 95.75 81 PHE A CA 1
ATOM 620 C C . PHE A 1 81 ? -12.328 5.602 15.133 1.00 95.75 81 PHE A C 1
ATOM 622 O O . PHE A 1 81 ? -13.004 6.583 14.839 1.00 95.75 81 PHE A O 1
ATOM 629 N N . ALA A 1 82 ? -12.806 4.648 15.945 1.00 95.12 82 ALA A N 1
ATOM 630 C CA . ALA A 1 82 ? -14.009 4.844 16.753 1.00 95.12 82 ALA A CA 1
ATOM 631 C C . ALA A 1 82 ? -13.816 5.946 17.812 1.00 95.12 82 ALA A C 1
ATOM 633 O O . ALA A 1 82 ? -14.794 6.552 18.248 1.00 95.12 82 ALA A O 1
ATOM 634 N N . ASP A 1 83 ? -12.567 6.206 18.210 1.00 96.50 83 ASP A N 1
ATOM 635 C CA . ASP A 1 83 ? -12.205 7.380 18.993 1.00 96.50 83 ASP A CA 1
ATOM 636 C C . ASP A 1 83 ? -11.894 8.555 18.044 1.00 96.50 83 ASP A C 1
ATOM 638 O O . ASP A 1 83 ? -10.925 8.482 17.281 1.00 96.50 83 ASP A O 1
ATOM 642 N N . PRO A 1 84 ? -12.673 9.654 18.080 1.00 94.44 84 PRO A N 1
ATOM 643 C CA . PRO A 1 84 ? -12.462 10.805 17.204 1.00 94.44 84 PRO A CA 1
ATOM 644 C C . PRO A 1 84 ? -11.152 11.564 17.476 1.00 94.44 84 PRO A C 1
ATOM 646 O O . PRO A 1 84 ? -10.793 12.440 16.690 1.00 94.44 84 PRO A O 1
ATOM 649 N N . GLN A 1 85 ? -10.438 11.273 18.569 1.00 96.50 85 GLN A N 1
ATOM 650 C CA . GLN A 1 85 ? -9.117 11.848 18.851 1.00 96.50 85 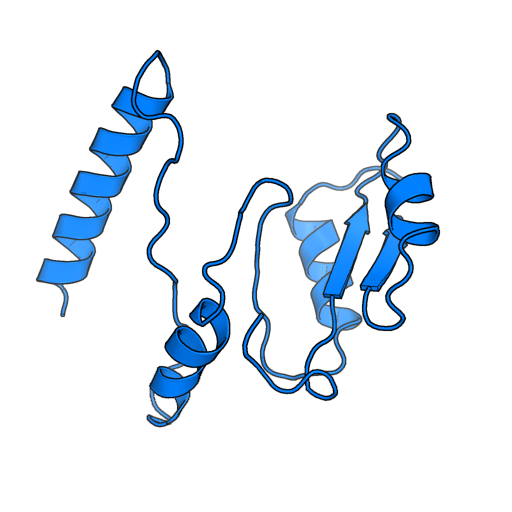GLN A CA 1
ATOM 651 C C . GLN A 1 85 ? -7.981 11.131 18.103 1.00 96.50 85 GLN A C 1
ATOM 653 O O . GLN A 1 85 ? -6.872 11.663 18.012 1.00 96.50 85 GLN A O 1
ATOM 658 N N . VAL A 1 86 ? -8.233 9.941 17.548 1.00 95.88 86 VAL A N 1
ATOM 659 C CA . VAL A 1 86 ? -7.226 9.150 16.834 1.00 95.88 86 VAL A CA 1
ATOM 660 C C . VAL A 1 86 ? -7.110 9.628 15.386 1.00 95.88 86 VAL A C 1
ATOM 662 O O . VAL A 1 86 ? -7.988 9.389 14.564 1.00 95.88 86 VAL A O 1
ATOM 665 N N . GLY A 1 87 ? -5.992 10.284 15.059 1.00 94.38 87 GLY A N 1
ATOM 666 C CA . GLY A 1 87 ? -5.713 10.769 13.700 1.00 94.38 87 GLY A CA 1
ATOM 667 C C . GLY A 1 87 ? -4.957 9.784 12.800 1.00 94.38 87 GLY A C 1
ATOM 668 O O . GLY A 1 87 ? -5.089 9.846 11.581 1.00 94.38 87 GLY A O 1
ATOM 669 N N . VAL A 1 88 ? -4.156 8.877 13.373 1.00 95.56 88 VAL A N 1
ATOM 670 C CA . VAL A 1 88 ? -3.325 7.911 12.630 1.00 95.56 88 VAL A CA 1
ATOM 671 C C . VAL A 1 88 ? -3.208 6.614 13.426 1.00 95.56 88 VAL A C 1
ATOM 673 O O . VAL A 1 88 ? -3.082 6.637 14.648 1.00 95.56 88 VAL A O 1
ATOM 676 N N . VAL A 1 89 ? -3.212 5.481 12.722 1.00 94.75 89 VAL A N 1
ATOM 677 C CA . VAL A 1 89 ? -3.019 4.144 13.297 1.00 94.75 89 VAL A CA 1
ATOM 678 C C . VAL A 1 89 ? -1.975 3.412 12.467 1.00 94.75 89 VAL A C 1
ATOM 680 O O . VAL A 1 89 ? -2.059 3.394 11.238 1.00 94.75 89 VAL A O 1
ATOM 683 N N . THR A 1 90 ? -1.002 2.785 13.123 1.00 93.06 90 THR A N 1
ATOM 684 C CA . THR A 1 90 ? 0.012 1.956 12.465 1.00 93.06 90 THR A CA 1
ATOM 685 C C . THR A 1 90 ? -0.199 0.484 12.802 1.00 93.06 90 THR A C 1
ATOM 687 O O . THR A 1 90 ? -0.643 0.114 13.889 1.00 93.06 90 THR A O 1
ATOM 690 N N . GLY A 1 91 ? 0.076 -0.381 11.826 1.00 87.94 91 GLY A N 1
ATOM 691 C CA . GLY A 1 91 ? 0.050 -1.826 12.024 1.00 87.94 91 GLY A CA 1
ATOM 692 C C . GLY A 1 91 ? 1.366 -2.328 12.604 1.00 87.94 91 GLY A C 1
ATOM 693 O O . GLY A 1 91 ? 2.426 -1.742 12.391 1.00 87.94 91 GLY A O 1
ATOM 694 N N . ARG A 1 92 ? 1.319 -3.474 13.284 1.00 86.00 92 ARG A N 1
ATOM 695 C CA . ARG A 1 92 ? 2.536 -4.168 13.701 1.00 86.00 92 ARG A CA 1
ATOM 696 C C . ARG A 1 92 ? 3.143 -4.907 12.507 1.00 86.00 92 ARG A C 1
ATOM 698 O O . ARG A 1 92 ? 2.575 -5.885 12.030 1.00 86.00 92 ARG A O 1
ATOM 705 N N . VAL A 1 93 ? 4.310 -4.463 12.051 1.00 84.25 93 VAL A N 1
ATOM 706 C CA . VAL A 1 93 ? 5.043 -5.097 10.942 1.00 84.25 93 VAL A CA 1
ATOM 707 C C . VAL A 1 93 ? 5.872 -6.261 11.466 1.00 84.25 93 VAL A C 1
ATOM 709 O O . VAL A 1 93 ? 6.658 -6.074 12.389 1.00 84.25 93 VAL A O 1
ATOM 712 N N . HIS A 1 94 ? 5.713 -7.454 10.895 1.00 83.06 94 HIS A N 1
ATOM 713 C CA . HIS A 1 94 ? 6.521 -8.633 11.213 1.00 83.06 94 HIS A CA 1
ATOM 714 C C . HIS A 1 94 ? 7.413 -8.986 10.022 1.00 83.06 94 HIS A C 1
ATOM 716 O O . HIS A 1 94 ? 6.921 -9.077 8.900 1.00 83.06 94 HIS A O 1
ATOM 722 N N . LEU A 1 95 ? 8.706 -9.197 10.270 1.00 79.94 95 LEU A N 1
ATOM 723 C CA . LEU A 1 95 ? 9.640 -9.664 9.248 1.00 79.94 95 LEU A CA 1
ATOM 724 C C . LEU A 1 95 ? 9.439 -11.173 9.064 1.00 79.94 95 LEU A C 1
ATOM 726 O O . LEU A 1 95 ? 9.457 -11.919 10.040 1.00 79.94 95 LEU A O 1
ATOM 730 N N . LEU A 1 96 ? 9.196 -11.613 7.827 1.00 74.12 96 LEU A N 1
ATOM 731 C CA . LEU A 1 96 ? 8.894 -13.020 7.532 1.00 74.12 96 LEU A CA 1
ATOM 732 C C . LEU A 1 96 ? 10.160 -13.897 7.460 1.00 74.12 96 LEU A C 1
ATOM 734 O O . LEU A 1 96 ? 10.077 -15.082 7.770 1.00 74.12 96 LEU A O 1
ATOM 738 N N . ASP A 1 97 ? 11.324 -13.307 7.161 1.00 67.62 97 ASP A N 1
ATOM 739 C CA . ASP A 1 97 ? 12.619 -13.997 7.074 1.00 67.62 97 ASP A CA 1
ATOM 740 C C . ASP A 1 97 ? 13.626 -13.445 8.096 1.00 67.62 97 ASP A C 1
ATOM 742 O O . ASP A 1 97 ? 14.507 -12.647 7.789 1.00 67.62 97 ASP A O 1
ATOM 746 N N . GLU A 1 98 ? 13.517 -13.884 9.351 1.00 59.28 98 GLU A N 1
ATOM 747 C CA . GLU A 1 98 ? 14.416 -13.460 10.443 1.00 59.28 98 GLU A CA 1
ATOM 748 C C . GLU A 1 98 ? 15.791 -14.161 10.433 1.00 59.28 98 GLU A C 1
ATOM 750 O O . GLU A 1 98 ? 16.584 -13.981 11.360 1.00 59.28 98 GLU A O 1
ATOM 755 N N . LYS A 1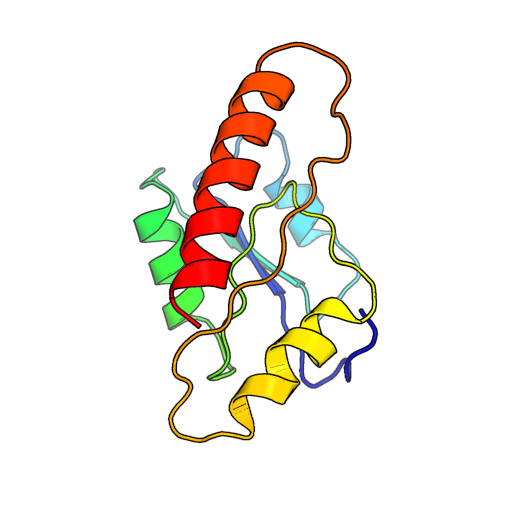 99 ? 16.076 -15.015 9.439 1.00 52.19 99 LYS A N 1
ATOM 756 C CA . LYS A 1 99 ? 17.149 -16.013 9.565 1.00 52.19 99 LYS A CA 1
ATOM 757 C C . LYS A 1 99 ? 18.519 -15.624 9.010 1.00 52.19 99 LYS A C 1
ATOM 759 O O . LYS A 1 99 ? 19.474 -16.255 9.448 1.00 52.19 99 LYS A O 1
ATOM 764 N N . GLU A 1 100 ? 18.675 -14.591 8.175 1.00 50.84 100 GLU A N 1
ATOM 765 C CA . GLU A 1 100 ? 20.010 -14.155 7.715 1.00 50.84 100 GLU A CA 1
ATOM 766 C C . GLU A 1 100 ? 20.127 -12.639 7.442 1.00 50.84 100 GLU A C 1
ATOM 768 O O . GLU A 1 100 ? 19.225 -12.001 6.902 1.00 50.84 100 GLU A O 1
ATOM 773 N N . GLY A 1 101 ? 21.290 -12.060 7.773 1.00 60.56 101 GLY A N 1
ATOM 774 C CA . GLY A 1 101 ? 21.725 -10.742 7.292 1.00 60.56 101 GLY A CA 1
ATOM 775 C C . GLY A 1 101 ? 21.010 -9.519 7.890 1.00 60.56 101 GLY A C 1
ATOM 776 O O . GLY A 1 101 ? 20.767 -9.439 9.094 1.00 60.56 101 GLY A O 1
ATOM 777 N N . TYR A 1 102 ? 20.729 -8.526 7.032 1.00 54.25 102 TYR A N 1
ATOM 778 C CA . TYR A 1 102 ? 20.192 -7.195 7.381 1.00 54.25 102 TYR A CA 1
ATOM 779 C C . TYR A 1 102 ? 18.902 -7.267 8.222 1.00 54.25 102 TYR A C 1
ATOM 781 O O . TYR A 1 102 ? 18.702 -6.444 9.114 1.00 54.25 102 TYR A O 1
ATOM 789 N N . ALA A 1 103 ? 18.096 -8.316 8.024 1.00 56.34 103 ALA A N 1
ATOM 790 C CA . ALA A 1 103 ? 16.862 -8.580 8.762 1.00 56.34 103 ALA A CA 1
ATOM 791 C C . ALA A 1 103 ? 17.069 -8.735 10.282 1.00 56.34 103 ALA A C 1
ATOM 793 O O . ALA A 1 103 ? 16.175 -8.415 11.063 1.00 56.34 103 ALA A O 1
ATOM 794 N N . GLN A 1 104 ? 18.249 -9.176 10.736 1.00 58.91 104 GLN A N 1
ATOM 795 C CA . GLN A 1 104 ? 18.534 -9.334 12.166 1.00 58.91 104 GLN A CA 1
ATOM 796 C C . GLN A 1 104 ? 18.794 -7.981 12.852 1.00 58.91 104 GLN A C 1
ATOM 798 O O . GLN A 1 104 ? 18.307 -7.738 13.959 1.00 58.91 104 GLN A O 1
ATOM 803 N N . ALA A 1 105 ? 19.511 -7.078 12.174 1.00 61.59 105 ALA A N 1
ATOM 804 C CA . ALA A 1 105 ? 19.725 -5.706 12.635 1.00 61.59 105 ALA A CA 1
ATOM 805 C C . ALA A 1 105 ? 18.424 -4.889 12.570 1.00 61.59 105 ALA A C 1
ATOM 807 O O . ALA A 1 105 ? 18.095 -4.167 13.512 1.00 61.59 105 ALA A O 1
ATOM 808 N N . GLU A 1 106 ? 17.645 -5.069 11.503 1.00 63.12 106 GLU A N 1
ATOM 809 C CA . GLU A 1 106 ? 16.329 -4.450 11.342 1.00 63.12 106 GLU A CA 1
ATOM 810 C C . GLU A 1 106 ? 15.341 -4.949 12.414 1.00 63.12 106 GLU A C 1
ATOM 812 O O . GLU A 1 106 ? 14.620 -4.159 13.019 1.00 63.12 106 GLU A O 1
ATOM 817 N N . SER A 1 107 ? 15.381 -6.242 12.761 1.00 64.12 107 SER A N 1
ATOM 818 C CA . SER A 1 107 ? 14.597 -6.814 13.865 1.00 64.12 107 SER A CA 1
ATOM 819 C C . SER A 1 107 ? 14.961 -6.199 15.221 1.00 64.12 107 SER A C 1
ATOM 821 O O . SER A 1 107 ? 14.070 -5.877 16.010 1.00 64.12 107 SER A O 1
ATOM 823 N N . ALA A 1 108 ? 16.249 -5.974 15.503 1.00 71.44 108 ALA A N 1
ATOM 824 C CA . ALA A 1 108 ? 16.678 -5.307 16.734 1.00 71.44 108 ALA A CA 1
ATOM 825 C C . ALA A 1 108 ? 16.171 -3.856 16.809 1.00 71.44 108 ALA A C 1
ATOM 827 O O . ALA A 1 108 ? 15.666 -3.445 17.857 1.00 71.44 108 ALA A O 1
ATOM 828 N N . TYR A 1 109 ? 16.234 -3.118 15.696 1.00 75.44 109 TYR A N 1
ATOM 829 C CA . TYR A 1 109 ? 15.669 -1.772 15.590 1.00 75.44 109 TYR A CA 1
ATOM 830 C C . TYR A 1 109 ? 14.155 -1.773 15.839 1.00 75.44 109 TYR A C 1
ATOM 832 O O . TYR A 1 109 ? 13.695 -1.097 16.757 1.00 75.44 109 TYR A O 1
ATOM 840 N N . TYR A 1 110 ? 13.388 -2.604 15.124 1.00 71.88 110 TYR A N 1
ATOM 841 C CA . TYR A 1 110 ? 11.936 -2.688 15.316 1.00 71.88 110 TYR A CA 1
ATOM 842 C C . TYR A 1 110 ? 11.558 -3.137 16.729 1.00 71.88 110 TYR A C 1
ATOM 844 O O . TYR A 1 110 ? 10.537 -2.713 17.264 1.00 71.88 110 TYR A O 1
ATOM 852 N N . ARG A 1 111 ? 12.351 -4.001 17.374 1.00 74.69 111 ARG A N 1
ATOM 853 C CA . ARG A 1 111 ? 12.128 -4.381 18.779 1.00 74.69 111 ARG A CA 1
ATOM 854 C C . ARG A 1 111 ? 12.326 -3.204 19.727 1.00 74.69 111 ARG A C 1
ATOM 856 O O . ARG A 1 111 ? 11.554 -3.081 20.675 1.00 74.69 111 ARG A O 1
ATOM 863 N N . TYR A 1 112 ? 13.335 -2.375 19.482 1.00 77.12 112 TYR A N 1
ATOM 864 C CA . TYR A 1 112 ? 13.589 -1.176 20.273 1.00 77.12 112 TYR A CA 1
ATOM 865 C C . TYR A 1 112 ? 12.509 -0.110 20.053 1.00 77.12 112 TYR A C 1
ATOM 867 O O . TYR A 1 112 ? 11.948 0.396 21.020 1.00 77.12 112 TYR A O 1
ATOM 875 N N . GLU A 1 113 ? 12.141 0.160 18.801 1.00 77.62 113 GLU A N 1
ATOM 876 C CA . GLU A 1 113 ? 11.048 1.077 18.462 1.00 77.62 113 GLU A CA 1
ATOM 877 C C . GLU A 1 113 ? 9.725 0.637 19.107 1.00 77.62 113 GLU A C 1
ATOM 879 O O . GLU A 1 113 ? 9.042 1.436 19.743 1.00 77.62 113 GLU A O 1
ATOM 884 N N . ARG A 1 114 ? 9.398 -0.660 19.042 1.00 74.25 114 ARG A N 1
ATOM 885 C CA . ARG A 1 114 ? 8.214 -1.218 19.714 1.00 74.25 114 ARG A CA 1
ATOM 886 C C . ARG A 1 114 ? 8.247 -1.010 21.222 1.00 74.25 114 ARG A C 1
ATOM 888 O O . ARG A 1 114 ? 7.210 -0.711 21.800 1.00 74.25 114 ARG A O 1
ATOM 895 N N . PHE A 1 115 ? 9.406 -1.193 21.858 1.00 78.56 115 PHE A N 1
ATOM 896 C CA . PHE A 1 115 ? 9.549 -0.969 23.296 1.00 78.56 115 PHE A CA 1
ATOM 897 C C . PHE A 1 115 ? 9.221 0.483 23.660 1.00 78.56 115 PHE A C 1
ATOM 899 O O . PHE A 1 115 ? 8.457 0.706 24.600 1.00 78.56 115 PHE A O 1
ATOM 906 N N . LEU A 1 116 ? 9.726 1.447 22.882 1.00 79.00 116 LEU A N 1
ATOM 907 C CA . LEU A 1 116 ? 9.405 2.866 23.050 1.00 79.00 116 LEU A CA 1
ATOM 908 C C . LEU A 1 116 ? 7.905 3.126 22.874 1.00 79.00 116 LEU A C 1
ATOM 910 O O . LEU A 1 116 ? 7.278 3.635 23.796 1.00 79.00 116 LEU A O 1
ATOM 914 N N . GLN A 1 117 ? 7.304 2.670 21.772 1.00 75.38 117 GLN A N 1
ATOM 915 C CA . GLN A 1 117 ? 5.869 2.850 21.503 1.00 75.38 117 GLN A CA 1
ATOM 916 C C . GLN A 1 117 ? 4.977 2.282 22.619 1.00 75.38 117 GLN A C 1
ATOM 918 O O . GLN A 1 117 ? 3.992 2.902 23.000 1.00 75.38 117 GLN A O 1
ATOM 923 N N . THR A 1 118 ? 5.321 1.115 23.177 1.00 74.38 118 THR A N 1
ATOM 924 C CA . THR A 1 118 ? 4.567 0.525 24.302 1.00 74.38 118 THR A CA 1
ATOM 925 C C . THR A 1 118 ? 4.804 1.215 25.641 1.00 74.38 118 THR A C 1
ATOM 927 O O . THR A 1 118 ? 4.034 0.990 26.565 1.00 74.38 118 THR A O 1
ATOM 930 N N . SER A 1 119 ? 5.875 1.999 25.761 1.00 73.00 119 SER A N 1
ATOM 931 C CA . SER A 1 119 ? 6.216 2.745 26.977 1.00 73.00 119 SER A CA 1
ATOM 932 C C . SER A 1 119 ? 5.636 4.166 26.973 1.00 73.00 119 SER A C 1
ATOM 934 O O . SER A 1 119 ? 5.624 4.815 28.015 1.00 73.00 119 SER A O 1
ATOM 936 N N . GLU A 1 120 ? 5.186 4.653 25.811 1.00 70.81 120 GLU A N 1
ATOM 937 C CA . GLU A 1 120 ? 4.512 5.947 25.623 1.00 70.81 120 GLU A CA 1
ATOM 938 C C . GLU A 1 120 ? 2.977 5.861 25.743 1.00 70.81 120 GLU A C 1
ATOM 940 O O . GLU A 1 120 ? 2.320 6.899 25.830 1.00 70.81 120 GLU A O 1
ATOM 945 N N . ALA A 1 121 ? 2.419 4.644 25.749 1.00 52.94 121 ALA A N 1
ATOM 946 C CA . ALA A 1 121 ? 0.993 4.352 25.937 1.00 52.94 121 ALA A CA 1
ATOM 947 C C . ALA A 1 121 ? 0.645 4.119 27.415 1.00 52.94 121 ALA A C 1
ATOM 949 O O . ALA A 1 121 ? -0.457 4.550 27.826 1.00 52.94 121 ALA A O 1
#

Sequence (121 aa):
LDYPAELLEMIVVSDGSTDGTDALVSAFPCPRVRLIRQEPRQGKATALGVGFREAKFEMLVLTDANVVFAPDAIRQLMRHFADPQVGVVTGRVHLLDEKEGYAQAESAYYRYERFLQTSEA

Mean predicted aligned error: 6.73 Å

pLDDT: mean 88.86, std 12.33, range [50.84, 97.94]

Radius of gyration: 16.77 Å; Cα contacts (8 Å, |Δi|>4): 89; chains: 1; bounding box: 39×29×44 Å

Foldseek 3Di:
DPDPLVQAAAEAEAQDDDPCPQVCQCPPPDPRGDYDYDPPRDDDVVSVVVVVVPDPDPDDDDDDPPDDDDPCQVVVQVVVVVPVVDPDGDDQGDDPDCDDDPNVVVVVVSVVVVVVVVVVD

Nearest PDB structures (foldseek):
  3wql-assembly2_C  TM=2.814E-01  e=7.327E+00  Mycobacterium tuberculosis
  5jg7-assembly1_A  TM=2.141E-01  e=8.976E+00  Salmonella enterica subsp. enterica serovar Typhimurium str. LT2

Secondary structure (DSSP, 8-state):
--S-GGG--EEEEESS--SSHHHHHHT-S-TTEEEEE-SS--HHHHHHHHHHHH-SSS------TT----TTHHHHHHGGGGSTT----------S--SSTHHHHHHHHHHHHHHHHHH--